Protein AF-A0A972V4W9-F1 (afdb_monomer_lite)

Radius of gyration: 12.93 Å; chains: 1; bounding box: 28×30×31 Å

Structure (mmCIF, N/CA/C/O backbone):
data_AF-A0A972V4W9-F1
#
_entry.id   AF-A0A972V4W9-F1
#
loop_
_atom_site.group_PDB
_atom_site.id
_atom_site.type_symbol
_atom_site.label_atom_id
_atom_site.label_alt_id
_atom_site.label_comp_id
_atom_site.label_asym_id
_atom_site.label_entity_id
_atom_site.label_seq_id
_atom_site.pdbx_PDB_ins_code
_atom_site.Cartn_x
_atom_site.Cartn_y
_atom_site.Cartn_z
_atom_site.occupancy
_atom_site.B_iso_or_equiv
_atom_site.auth_seq_id
_atom_site.auth_comp_id
_atom_site.auth_asym_id
_atom_site.auth_atom_id
_atom_site.pdbx_PDB_model_num
ATOM 1 N N . MET A 1 1 ? -5.064 -9.406 -12.546 1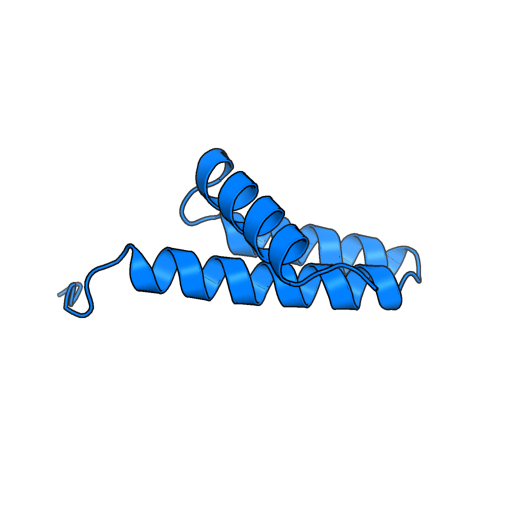.00 61.81 1 MET A N 1
ATOM 2 C CA . MET A 1 1 ? -5.609 -8.182 -11.929 1.00 61.81 1 MET A CA 1
ATOM 3 C C . MET A 1 1 ? -5.891 -8.504 -10.481 1.00 61.81 1 MET A C 1
ATOM 5 O O . MET A 1 1 ? -6.659 -9.425 -10.231 1.00 61.81 1 MET A O 1
ATOM 9 N N . THR A 1 2 ? -5.218 -7.831 -9.558 1.00 77.19 2 THR A N 1
ATOM 10 C CA . THR A 1 2 ? -5.512 -7.933 -8.125 1.00 77.19 2 THR A CA 1
ATOM 11 C C . THR A 1 2 ? -6.922 -7.404 -7.882 1.00 77.19 2 THR A C 1
ATOM 13 O O . THR A 1 2 ? -7.269 -6.355 -8.422 1.00 77.19 2 THR A O 1
ATOM 16 N N . SER A 1 3 ? -7.744 -8.149 -7.145 1.00 90.81 3 SER A N 1
ATOM 17 C CA . SER A 1 3 ? -9.105 -7.719 -6.818 1.00 90.81 3 SER A CA 1
ATOM 18 C C . SER A 1 3 ? -9.064 -6.557 -5.829 1.00 90.81 3 SER A C 1
ATOM 20 O O . SER A 1 3 ? -8.200 -6.538 -4.950 1.00 90.81 3 SER A O 1
ATOM 22 N N . ASP A 1 4 ? -10.028 -5.638 -5.899 1.00 89.69 4 ASP A N 1
ATOM 23 C CA . ASP A 1 4 ? -10.215 -4.604 -4.874 1.00 89.69 4 ASP A CA 1
ATOM 24 C C . ASP A 1 4 ? -10.301 -5.215 -3.468 1.00 89.69 4 ASP A C 1
ATOM 26 O O . ASP A 1 4 ? -9.732 -4.686 -2.519 1.00 89.69 4 ASP A O 1
ATOM 30 N N . LEU A 1 5 ? -10.917 -6.395 -3.326 1.00 92.81 5 LEU A N 1
ATOM 31 C CA . LEU A 1 5 ? -10.977 -7.094 -2.040 1.00 92.81 5 LEU A CA 1
ATOM 32 C C . LEU A 1 5 ? -9.585 -7.446 -1.495 1.00 92.81 5 LEU A C 1
ATOM 34 O O . LEU A 1 5 ? -9.364 -7.353 -0.289 1.00 92.81 5 LEU A O 1
ATOM 38 N N . ASP A 1 6 ? -8.659 -7.852 -2.361 1.00 94.19 6 ASP A N 1
ATOM 39 C CA . ASP A 1 6 ? -7.295 -8.188 -1.951 1.00 94.19 6 ASP A CA 1
ATOM 40 C C . ASP A 1 6 ? -6.515 -6.920 -1.587 1.00 94.19 6 ASP A C 1
ATOM 42 O O . ASP A 1 6 ? -5.805 -6.913 -0.586 1.00 94.19 6 ASP A O 1
ATOM 46 N N . ILE A 1 7 ? -6.736 -5.818 -2.315 1.00 95.75 7 ILE A N 1
ATOM 47 C CA . ILE A 1 7 ? -6.169 -4.498 -1.992 1.00 95.75 7 ILE A CA 1
ATOM 48 C C . ILE A 1 7 ? -6.600 -4.062 -0.586 1.00 95.75 7 ILE A C 1
ATOM 50 O O . ILE A 1 7 ? -5.751 -3.737 0.243 1.00 95.75 7 ILE A O 1
ATOM 54 N N . TYR A 1 8 ? -7.900 -4.115 -0.282 1.00 95.00 8 TYR A N 1
ATOM 55 C CA . TYR A 1 8 ? -8.422 -3.726 1.031 1.00 95.00 8 TYR A CA 1
ATOM 56 C C . TYR A 1 8 ? -8.012 -4.681 2.155 1.00 95.00 8 TYR A C 1
ATOM 58 O O . TYR A 1 8 ? -7.827 -4.246 3.291 1.00 95.00 8 TYR A O 1
ATOM 66 N N . ARG A 1 9 ? -7.849 -5.979 1.867 1.00 95.81 9 ARG A N 1
ATOM 67 C CA . ARG A 1 9 ? -7.316 -6.941 2.843 1.00 95.81 9 ARG A CA 1
ATOM 68 C C . ARG A 1 9 ? -5.880 -6.605 3.215 1.00 95.81 9 ARG A C 1
ATOM 70 O O . ARG A 1 9 ? -5.600 -6.464 4.401 1.00 95.81 9 ARG A O 1
ATOM 77 N N . THR A 1 10 ? -5.014 -6.413 2.223 1.00 96.38 10 THR A N 1
ATOM 78 C CA . THR A 1 10 ? -3.615 -6.043 2.460 1.00 96.38 10 THR A CA 1
ATOM 79 C C . THR A 1 10 ? -3.505 -4.680 3.145 1.00 96.38 10 THR A C 1
ATOM 81 O O . THR A 1 10 ? -2.733 -4.534 4.089 1.00 96.38 10 THR A O 1
ATOM 84 N N . ALA A 1 11 ? -4.321 -3.701 2.743 1.00 96.31 11 ALA A N 1
ATOM 85 C CA . ALA A 1 11 ? -4.391 -2.399 3.402 1.00 96.31 11 ALA A CA 1
ATOM 86 C C . ALA A 1 11 ? -4.758 -2.524 4.891 1.00 96.31 11 ALA A C 1
ATOM 88 O O . ALA A 1 11 ? -4.070 -1.976 5.747 1.00 96.31 11 ALA A O 1
ATOM 89 N N . ASN A 1 12 ? -5.794 -3.300 5.217 1.00 95.38 12 ASN A N 1
ATOM 90 C CA . ASN A 1 12 ? -6.222 -3.526 6.599 1.00 95.38 12 ASN A CA 1
ATOM 91 C C . ASN A 1 12 ? -5.153 -4.263 7.428 1.00 95.38 12 ASN A C 1
ATOM 93 O O . ASN A 1 12 ? -4.935 -3.947 8.594 1.00 95.38 12 ASN A O 1
ATOM 97 N N . GLU A 1 13 ? -4.452 -5.234 6.842 1.00 96.69 13 GLU A N 1
ATOM 98 C CA . GLU A 1 13 ? -3.324 -5.900 7.505 1.00 96.69 13 GLU A CA 1
ATOM 99 C C . GLU A 1 13 ? -2.181 -4.926 7.816 1.00 96.69 13 GLU A C 1
ATOM 101 O O . GLU A 1 13 ? -1.652 -4.949 8.928 1.00 96.69 13 GLU A O 1
ATOM 106 N N . LEU A 1 14 ? -1.846 -4.030 6.882 1.00 96.12 14 LEU A N 1
ATOM 107 C CA . LEU A 1 14 ? -0.829 -2.997 7.089 1.00 96.12 14 LEU A CA 1
ATOM 108 C C . LEU A 1 14 ? -1.240 -1.998 8.173 1.00 96.12 14 LEU A C 1
ATOM 110 O O . LEU A 1 14 ? -0.420 -1.691 9.033 1.00 96.12 14 LEU A O 1
ATOM 114 N N . VAL A 1 15 ? -2.500 -1.553 8.190 1.00 95.38 15 VAL A N 1
ATOM 115 C CA . VAL A 1 15 ? -3.032 -0.687 9.258 1.00 95.38 15 VAL A CA 1
ATOM 116 C C . VAL A 1 15 ? -2.938 -1.375 10.620 1.00 95.38 15 VAL A C 1
ATOM 118 O O . VAL A 1 15 ? -2.489 -0.768 11.585 1.00 95.38 15 VAL A O 1
ATOM 121 N N . LYS A 1 16 ? -3.270 -2.666 10.718 1.00 94.62 16 LYS A N 1
ATOM 122 C CA . LYS A 1 16 ? -3.140 -3.417 11.980 1.00 94.62 16 LYS A CA 1
ATOM 123 C C . LYS A 1 16 ? -1.695 -3.570 12.452 1.00 94.62 16 LYS A C 1
ATOM 125 O O . LYS A 1 16 ? -1.465 -3.640 13.656 1.00 94.62 16 LYS A O 1
ATOM 130 N N . LEU A 1 17 ? -0.747 -3.683 11.523 1.00 95.56 17 LEU A N 1
ATOM 131 C CA . LEU A 1 17 ? 0.662 -3.915 11.839 1.00 95.56 17 LEU A CA 1
ATOM 132 C C . LEU A 1 17 ? 1.422 -2.617 12.144 1.00 95.56 17 LEU A C 1
ATOM 134 O O . LEU A 1 17 ? 2.266 -2.604 13.036 1.00 95.56 17 LEU A O 1
ATOM 138 N N . HIS A 1 18 ? 1.126 -1.549 11.405 1.00 94.12 18 HIS A N 1
ATOM 139 C CA . HIS A 1 18 ? 1.896 -0.304 11.404 1.00 94.12 18 HIS A CA 1
ATOM 140 C C . HIS A 1 18 ? 1.100 0.921 11.875 1.00 94.12 18 HIS A C 1
ATOM 142 O O . HIS A 1 18 ? 1.675 1.995 12.019 1.00 94.12 18 HIS A O 1
ATOM 148 N N . GLY A 1 19 ? -0.204 0.789 12.133 1.00 92.94 19 GLY A N 1
ATOM 149 C CA . GLY A 1 19 ? -1.047 1.894 12.586 1.00 92.94 19 GLY A CA 1
ATOM 150 C C . GLY A 1 19 ? -1.039 3.056 11.596 1.00 92.94 19 GLY A C 1
ATOM 151 O O . GLY A 1 19 ? -1.249 2.855 10.398 1.00 92.94 19 GLY A O 1
ATOM 152 N N . ASP A 1 20 ? -0.765 4.260 12.101 1.00 92.69 20 ASP A N 1
ATOM 153 C CA . ASP A 1 20 ? -0.699 5.500 11.317 1.00 92.69 20 ASP A CA 1
ATOM 154 C C . ASP A 1 20 ? 0.446 5.512 10.288 1.00 92.69 20 ASP A C 1
ATOM 156 O O . ASP A 1 20 ? 0.342 6.210 9.281 1.00 92.69 20 ASP A O 1
ATOM 160 N N . ASP A 1 21 ? 1.489 4.694 10.478 1.00 95.12 21 ASP A N 1
ATOM 161 C CA . ASP A 1 21 ? 2.644 4.606 9.571 1.00 95.12 21 ASP A CA 1
ATOM 162 C C . ASP A 1 21 ? 2.418 3.637 8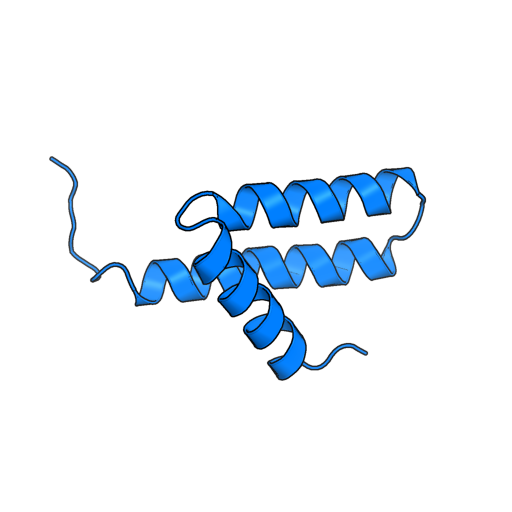.395 1.00 95.12 21 ASP A C 1
ATOM 164 O O . ASP A 1 21 ? 3.232 3.555 7.470 1.00 95.12 21 ASP A O 1
ATOM 168 N N . ALA A 1 22 ? 1.296 2.910 8.374 1.00 96.12 22 ALA A N 1
ATOM 169 C CA . ALA A 1 22 ? 0.935 1.990 7.295 1.00 96.12 22 ALA A CA 1
ATOM 170 C C . ALA A 1 22 ? 1.078 2.553 5.859 1.00 96.12 22 ALA A C 1
ATOM 172 O O . ALA A 1 22 ? 1.641 1.840 5.017 1.00 96.12 22 ALA A O 1
ATOM 173 N N . PRO A 1 23 ? 0.639 3.791 5.529 1.00 95.75 23 PRO A N 1
ATOM 174 C CA . PRO A 1 23 ? 0.795 4.324 4.176 1.00 95.75 23 PRO A CA 1
ATOM 175 C C . PRO A 1 23 ? 2.268 4.550 3.807 1.00 95.75 23 PRO A C 1
ATOM 177 O O . PRO A 1 23 ? 2.632 4.352 2.648 1.00 95.75 23 PRO A O 1
ATOM 180 N N . ILE A 1 24 ? 3.137 4.872 4.774 1.00 96.19 24 ILE A N 1
ATOM 181 C CA . ILE A 1 24 ? 4.583 5.035 4.550 1.00 96.19 24 ILE A CA 1
ATOM 182 C C . ILE A 1 24 ? 5.196 3.689 4.155 1.00 96.19 24 ILE A C 1
ATOM 184 O O . ILE A 1 24 ? 5.896 3.596 3.148 1.00 96.19 24 ILE A O 1
ATOM 188 N N . HIS A 1 25 ? 4.876 2.623 4.891 1.00 96.75 25 HIS A N 1
ATOM 189 C CA . HIS A 1 25 ? 5.363 1.277 4.581 1.00 96.75 25 HIS A CA 1
ATOM 190 C C . HIS A 1 25 ? 4.885 0.778 3.209 1.00 96.75 25 HIS A C 1
ATOM 192 O O . HIS A 1 25 ? 5.657 0.169 2.465 1.00 96.75 25 HIS A O 1
ATOM 198 N N . ALA A 1 26 ? 3.633 1.063 2.842 1.00 97.31 26 ALA A N 1
ATOM 199 C CA . ALA A 1 26 ? 3.109 0.719 1.524 1.00 97.31 26 ALA A CA 1
ATOM 200 C C . ALA A 1 26 ? 3.781 1.521 0.395 1.00 97.31 26 ALA A C 1
ATOM 202 O O . ALA A 1 26 ? 4.097 0.954 -0.654 1.00 97.31 26 ALA A O 1
ATOM 203 N N . ALA A 1 27 ? 4.050 2.811 0.615 1.00 96.94 27 ALA A N 1
ATOM 204 C CA . ALA A 1 27 ? 4.759 3.659 -0.340 1.00 96.94 27 ALA A CA 1
ATOM 205 C C . ALA A 1 27 ? 6.209 3.193 -0.551 1.00 96.94 27 ALA A C 1
ATOM 207 O O . ALA A 1 27 ? 6.640 3.062 -1.693 1.00 96.94 27 ALA A O 1
ATOM 208 N N . MET A 1 28 ? 6.920 2.822 0.521 1.00 97.62 28 MET A N 1
ATOM 209 C CA . MET A 1 28 ? 8.270 2.252 0.420 1.00 97.62 28 MET A CA 1
ATOM 210 C C . MET A 1 28 ? 8.297 0.997 -0.460 1.00 97.62 28 MET A C 1
ATOM 212 O O . MET A 1 28 ? 9.170 0.855 -1.310 1.00 97.62 28 MET A O 1
ATOM 216 N N . ARG A 1 29 ? 7.309 0.101 -0.328 1.00 96.75 29 ARG A N 1
ATOM 217 C CA . ARG A 1 29 ? 7.209 -1.077 -1.207 1.00 96.75 29 ARG A CA 1
ATOM 218 C C . ARG A 1 29 ? 6.904 -0.716 -2.657 1.00 96.75 29 ARG A C 1
ATOM 220 O O . ARG A 1 29 ? 7.384 -1.406 -3.554 1.00 96.75 29 ARG A O 1
ATOM 227 N N . ALA A 1 30 ? 6.133 0.342 -2.904 1.00 97.19 30 ALA A N 1
ATOM 228 C CA . ALA A 1 30 ? 5.914 0.845 -4.258 1.00 97.19 30 ALA A CA 1
ATOM 229 C C . ALA A 1 30 ? 7.216 1.379 -4.884 1.00 97.19 30 ALA A C 1
ATOM 231 O O . ALA A 1 30 ? 7.460 1.140 -6.069 1.00 97.19 30 ALA A O 1
ATOM 232 N N . ASP A 1 31 ? 8.056 2.051 -4.095 1.00 97.38 31 ASP A N 1
ATOM 233 C CA . ASP A 1 31 ? 9.359 2.559 -4.533 1.00 97.38 31 ASP A CA 1
ATOM 234 C C . ASP A 1 31 ? 10.359 1.425 -4.789 1.00 97.38 31 ASP A C 1
ATOM 236 O O . ASP A 1 31 ? 11.000 1.406 -5.834 1.00 97.38 31 ASP A O 1
ATOM 240 N N . GLU A 1 32 ? 10.420 0.409 -3.926 1.00 97.75 32 GLU A N 1
ATOM 241 C CA . GLU A 1 32 ? 11.268 -0.772 -4.157 1.00 97.75 32 GLU A CA 1
ATOM 242 C C . GLU A 1 32 ? 10.899 -1.507 -5.460 1.00 97.75 32 GLU A C 1
ATOM 244 O O . GLU A 1 32 ? 11.766 -1.990 -6.191 1.00 97.75 32 GLU A O 1
ATOM 249 N N . LEU A 1 33 ? 9.604 -1.579 -5.789 1.00 97.06 33 LEU A N 1
ATOM 250 C CA . LEU A 1 33 ? 9.141 -2.167 -7.050 1.00 97.06 33 LEU A CA 1
ATOM 251 C C . LEU A 1 33 ? 9.479 -1.283 -8.249 1.00 97.06 33 LEU A C 1
ATOM 253 O O . LEU A 1 33 ? 9.824 -1.802 -9.310 1.00 97.06 33 LEU A O 1
ATOM 257 N N . LEU A 1 34 ? 9.447 0.041 -8.080 1.00 96.44 34 LEU A N 1
ATOM 258 C CA . LEU A 1 34 ? 9.929 0.971 -9.095 1.00 96.44 34 LEU A CA 1
ATOM 259 C C . LEU A 1 34 ? 11.420 0.759 -9.379 1.00 96.44 34 LEU A C 1
ATOM 261 O O . LEU A 1 34 ? 11.802 0.685 -10.545 1.00 96.44 34 LEU A O 1
ATOM 265 N N . GLU A 1 35 ? 12.243 0.633 -8.338 1.00 97.56 35 GLU A N 1
ATOM 266 C CA . GLU A 1 35 ? 13.680 0.363 -8.467 1.00 97.56 35 GLU A CA 1
ATOM 267 C C . GLU A 1 35 ? 13.954 -0.988 -9.142 1.00 97.56 35 GLU A C 1
ATOM 269 O O . GLU A 1 35 ? 14.889 -1.111 -9.934 1.00 97.56 35 GLU A O 1
ATOM 274 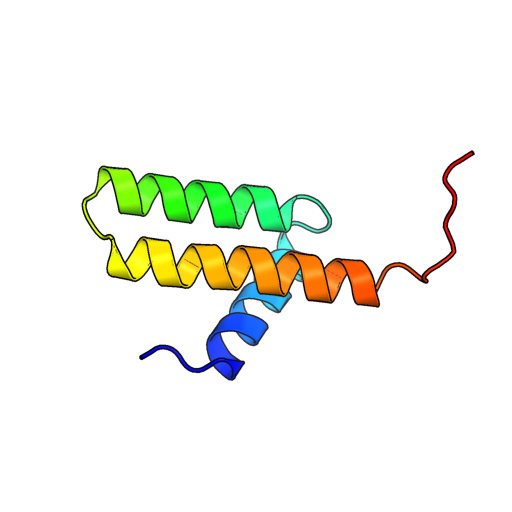N N . ALA A 1 36 ? 13.097 -1.983 -8.901 1.00 97.19 36 ALA A N 1
ATOM 275 C CA . ALA A 1 36 ? 13.143 -3.281 -9.572 1.00 97.19 36 ALA A CA 1
ATOM 276 C C . ALA A 1 36 ? 12.603 -3.262 -11.020 1.00 97.19 36 ALA A C 1
ATOM 278 O O . ALA A 1 36 ? 12.714 -4.265 -11.727 1.00 97.19 36 ALA A O 1
ATOM 279 N N . GLY A 1 37 ? 12.019 -2.147 -11.475 1.00 97.69 37 GLY A N 1
ATOM 280 C CA . GLY A 1 37 ? 11.399 -2.011 -12.796 1.00 97.69 37 GLY A CA 1
ATOM 281 C C . GLY A 1 37 ? 9.997 -2.624 -12.914 1.00 97.69 37 GLY A C 1
ATOM 282 O O . GLY A 1 37 ? 9.454 -2.690 -14.018 1.00 97.69 37 GLY A O 1
ATOM 283 N N . ASP A 1 38 ? 9.392 -3.049 -11.804 1.00 97.69 38 ASP A N 1
ATOM 284 C CA . ASP A 1 38 ? 8.040 -3.607 -11.755 1.00 97.69 38 ASP A CA 1
ATOM 285 C C . ASP A 1 38 ? 6.986 -2.498 -11.601 1.00 97.69 38 ASP A C 1
ATOM 287 O O . ASP A 1 38 ? 6.524 -2.147 -10.509 1.00 97.69 38 ASP A O 1
ATOM 291 N N . LEU A 1 39 ? 6.600 -1.922 -12.740 1.00 95.69 39 LEU A N 1
ATOM 292 C CA . LEU A 1 39 ? 5.600 -0.856 -12.801 1.00 95.69 39 LEU A CA 1
ATOM 293 C C . LEU A 1 39 ? 4.180 -1.346 -12.477 1.00 95.69 39 LEU A C 1
ATOM 295 O O . LEU A 1 39 ? 3.392 -0.581 -11.915 1.00 95.69 39 LEU A O 1
ATOM 299 N N . ASP A 1 40 ? 3.856 -2.600 -12.798 1.00 95.44 40 ASP A N 1
ATOM 300 C CA . ASP A 1 40 ? 2.555 -3.201 -12.487 1.00 95.44 40 ASP A CA 1
ATOM 301 C C . ASP A 1 40 ? 2.417 -3.434 -10.979 1.00 95.44 40 ASP A C 1
ATOM 303 O O . ASP A 1 40 ? 1.407 -3.059 -10.373 1.00 95.44 40 ASP A O 1
ATOM 307 N N . GLY A 1 41 ? 3.464 -3.972 -10.351 1.00 95.19 41 GLY A N 1
ATOM 308 C CA . GLY A 1 41 ? 3.561 -4.121 -8.906 1.00 95.19 41 GLY A CA 1
ATOM 309 C C . GLY A 1 41 ? 3.456 -2.776 -8.193 1.00 95.19 41 GLY A C 1
ATOM 310 O O . GLY A 1 41 ? 2.625 -2.620 -7.294 1.00 95.19 41 GLY A O 1
ATOM 311 N N . LYS A 1 42 ? 4.215 -1.766 -8.639 1.00 96.94 42 LYS A N 1
ATOM 312 C CA . LYS A 1 42 ? 4.099 -0.392 -8.124 1.00 96.94 42 LYS A CA 1
ATOM 313 C C . LYS A 1 42 ? 2.657 0.114 -8.189 1.00 96.94 42 LYS A C 1
ATOM 315 O O . LYS A 1 42 ? 2.152 0.658 -7.209 1.00 96.94 42 LYS A O 1
ATOM 320 N N . ALA A 1 43 ? 1.978 -0.060 -9.324 1.00 95.81 43 ALA A N 1
ATOM 321 C CA . ALA A 1 43 ? 0.607 0.414 -9.499 1.00 95.81 43 ALA A CA 1
ATOM 322 C C . ALA A 1 43 ? -0.377 -0.256 -8.525 1.00 95.81 43 ALA A C 1
ATOM 324 O O . ALA A 1 43 ? -1.312 0.393 -8.055 1.00 95.81 43 ALA A O 1
ATOM 325 N N . VAL A 1 44 ? -0.169 -1.533 -8.190 1.00 96.81 44 VAL A N 1
ATOM 326 C CA . VAL A 1 44 ? -0.950 -2.223 -7.151 1.00 96.81 44 VAL A CA 1
ATOM 327 C C . VAL A 1 44 ? -0.665 -1.631 -5.770 1.00 96.81 44 VAL A C 1
ATOM 329 O O . VAL A 1 44 ? -1.608 -1.314 -5.047 1.00 96.81 44 VAL A O 1
ATOM 332 N N . TRP A 1 45 ? 0.601 -1.414 -5.415 1.00 97.25 45 TRP A N 1
ATOM 333 C CA . TRP A 1 45 ? 0.962 -0.858 -4.107 1.00 97.25 45 TRP A CA 1
ATOM 334 C C . TRP A 1 45 ? 0.485 0.582 -3.905 1.00 97.25 45 TRP A C 1
ATOM 336 O O . TRP A 1 45 ? 0.030 0.919 -2.818 1.00 97.25 45 TRP A O 1
ATOM 346 N N . LEU A 1 46 ? 0.452 1.404 -4.956 1.00 96.62 46 LEU A N 1
ATOM 347 C CA . LEU A 1 46 ? -0.158 2.736 -4.887 1.00 96.62 46 LEU A CA 1
ATOM 348 C C . LEU A 1 46 ? -1.669 2.687 -4.611 1.00 96.62 46 LEU A C 1
ATOM 350 O O . LEU A 1 46 ? -2.192 3.552 -3.913 1.00 96.62 46 LEU A O 1
ATOM 354 N N . ARG A 1 47 ? -2.380 1.669 -5.112 1.00 97.06 47 ARG A N 1
ATOM 355 C CA . ARG A 1 47 ? -3.794 1.460 -4.756 1.00 97.06 47 ARG A CA 1
ATOM 356 C C . ARG A 1 47 ? -3.957 1.008 -3.306 1.00 97.06 47 ARG A C 1
ATOM 358 O O . ARG A 1 47 ? -4.921 1.400 -2.660 1.00 97.06 47 ARG A O 1
ATOM 365 N N . ILE A 1 48 ? -3.013 0.220 -2.787 1.00 97.19 48 ILE A N 1
ATOM 366 C CA . ILE A 1 48 ? -2.989 -0.175 -1.371 1.00 97.19 48 ILE A CA 1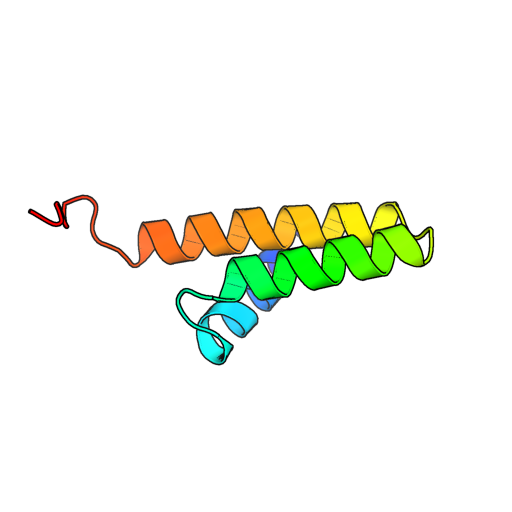
ATOM 367 C C . ILE A 1 48 ? -2.780 1.054 -0.478 1.00 97.19 48 ILE A C 1
ATOM 369 O O . ILE A 1 48 ? -3.495 1.184 0.508 1.00 97.19 48 ILE A O 1
ATOM 373 N N . VAL A 1 49 ? -1.888 1.985 -0.845 1.00 97.62 49 VAL A N 1
ATOM 374 C CA . VAL A 1 49 ? -1.717 3.267 -0.128 1.00 97.62 49 VAL A CA 1
ATOM 375 C C . VAL A 1 49 ? -3.048 4.021 -0.037 1.00 97.62 49 VAL A C 1
ATOM 377 O O . VAL A 1 49 ? -3.467 4.377 1.059 1.00 97.62 49 VAL A O 1
ATOM 380 N N . GLN A 1 50 ? -3.761 4.185 -1.156 1.00 96.25 50 GLN A N 1
ATOM 381 C CA . GLN A 1 50 ? -5.065 4.867 -1.164 1.00 96.25 50 GLN A CA 1
ATOM 382 C C . GLN A 1 50 ? -6.107 4.153 -0.291 1.00 96.25 50 GLN A C 1
ATOM 384 O O . GLN A 1 50 ? -6.856 4.795 0.442 1.00 96.25 50 GLN A O 1
ATOM 389 N N . ALA A 1 51 ? -6.144 2.819 -0.329 1.00 96.31 51 ALA A N 1
ATOM 390 C CA . ALA A 1 51 ? -7.053 2.040 0.508 1.00 96.31 51 ALA A CA 1
ATOM 391 C C . ALA A 1 51 ? -6.721 2.173 2.006 1.00 96.31 51 ALA A C 1
ATOM 393 O O . ALA A 1 51 ? -7.633 2.217 2.828 1.00 96.31 51 ALA A O 1
ATOM 394 N N . ILE A 1 52 ? -5.438 2.270 2.372 1.00 96.38 52 ILE A N 1
ATOM 395 C CA . ILE A 1 52 ? -5.006 2.540 3.751 1.00 96.38 52 ILE A CA 1
ATOM 396 C C . ILE A 1 52 ? -5.510 3.911 4.210 1.00 96.38 52 ILE A C 1
ATOM 398 O O . ILE A 1 52 ? -6.101 4.009 5.284 1.00 96.38 52 ILE A O 1
ATOM 402 N N . GLU A 1 53 ? -5.320 4.949 3.395 1.00 94.31 53 GLU A N 1
ATOM 403 C CA . GLU A 1 53 ? -5.784 6.305 3.707 1.00 94.31 53 GLU A CA 1
ATOM 404 C C . GLU A 1 53 ? -7.309 6.352 3.887 1.00 94.31 53 GLU A C 1
ATOM 406 O O . GLU A 1 53 ? -7.798 6.999 4.815 1.00 94.31 53 GLU A O 1
ATOM 411 N N . GLU A 1 54 ? -8.067 5.623 3.059 1.00 94.12 54 GLU A N 1
ATOM 412 C CA . GLU A 1 54 ? -9.523 5.500 3.203 1.00 94.12 54 GLU A CA 1
ATOM 413 C C . GLU A 1 54 ? -9.909 4.807 4.518 1.00 94.12 54 GLU A C 1
ATOM 415 O O . GLU A 1 54 ? -10.797 5.283 5.230 1.00 94.12 54 GLU A O 1
ATOM 420 N N . LEU A 1 55 ? -9.246 3.699 4.866 1.00 92.31 55 LEU A N 1
ATOM 421 C CA . LEU A 1 55 ? -9.508 2.968 6.110 1.00 92.31 55 LEU A CA 1
ATOM 422 C C . LEU A 1 55 ? -9.212 3.836 7.340 1.00 92.31 55 LEU A C 1
ATOM 424 O O . LEU A 1 55 ? -10.083 4.006 8.190 1.00 92.31 55 LEU A O 1
ATOM 428 N N . GLN A 1 56 ? -8.041 4.471 7.389 1.00 90.00 56 GLN A N 1
ATOM 429 C CA . GLN A 1 56 ? -7.658 5.354 8.493 1.00 90.00 56 GLN A CA 1
ATOM 430 C C . GLN A 1 56 ? -8.538 6.609 8.587 1.00 90.00 56 GLN A C 1
ATOM 432 O O . GLN A 1 56 ? -8.761 7.130 9.681 1.00 90.00 56 GLN A O 1
ATOM 437 N N . SER A 1 57 ? -9.035 7.122 7.457 1.00 88.56 57 SER A N 1
ATOM 438 C CA . SER A 1 57 ? -9.976 8.251 7.445 1.00 88.56 57 SER A CA 1
ATOM 439 C C . SER A 1 57 ? -11.369 7.852 7.924 1.00 88.56 57 SER A C 1
ATOM 441 O O . SER A 1 57 ? -12.068 8.679 8.490 1.00 88.56 57 SER A O 1
ATOM 443 N N . ARG A 1 58 ? -11.780 6.592 7.733 1.00 82.81 58 ARG A N 1
ATOM 444 C CA . ARG A 1 58 ? -13.033 6.058 8.290 1.00 82.81 58 ARG A CA 1
ATOM 445 C C . ARG A 1 58 ? -12.942 5.770 9.784 1.00 82.81 58 ARG A 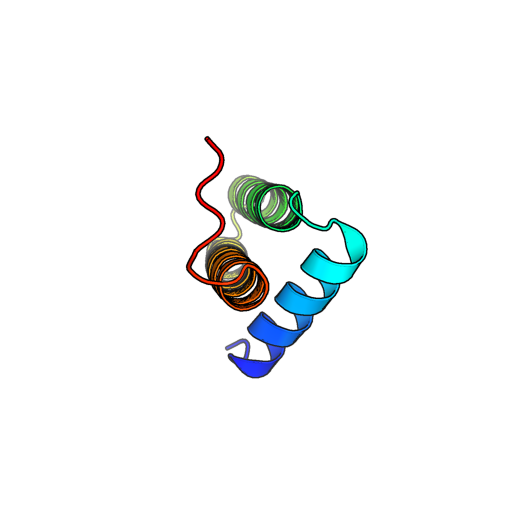C 1
ATOM 447 O O . ARG A 1 58 ? -13.942 5.886 10.486 1.00 82.81 58 ARG A O 1
ATOM 454 N N . GLU A 1 59 ? -11.773 5.346 10.258 1.00 72.31 59 GLU A N 1
ATOM 455 C CA . GLU A 1 59 ? -11.544 5.045 11.674 1.00 72.31 59 GLU A CA 1
ATOM 456 C C . GLU A 1 59 ? -11.371 6.309 12.520 1.00 72.31 59 GLU A C 1
ATOM 458 O O . GLU A 1 59 ? -11.788 6.338 13.680 1.00 72.31 59 GLU A O 1
ATOM 463 N N . ARG A 1 60 ? -10.811 7.378 11.946 1.00 65.06 60 ARG A N 1
ATOM 464 C CA . ARG A 1 60 ? -10.804 8.694 12.585 1.00 65.06 60 ARG A CA 1
ATOM 465 C C . ARG A 1 60 ? -12.175 9.344 12.388 1.00 65.06 60 ARG A C 1
ATOM 467 O O . ARG A 1 60 ? -12.536 9.621 11.251 1.00 65.06 60 ARG A O 1
ATOM 474 N N . PRO A 1 61 ? -12.958 9.610 13.450 1.00 56.56 61 PRO A N 1
ATOM 475 C CA . PRO A 1 61 ? -14.215 10.324 13.285 1.00 56.56 61 PRO A CA 1
ATOM 476 C C . PRO A 1 61 ? -13.945 11.678 12.620 1.00 56.56 61 PRO A C 1
ATOM 478 O O . PRO A 1 61 ? -13.044 12.410 13.040 1.00 56.56 61 PRO A O 1
ATOM 481 N N . GLU A 1 62 ? -14.726 11.990 11.583 1.00 54.12 62 GLU A N 1
ATOM 482 C CA . GLU A 1 62 ? -14.771 13.290 10.909 1.00 54.12 62 GLU A CA 1
ATOM 483 C C . GLU A 1 62 ? -15.110 14.375 11.953 1.00 54.12 62 GLU A C 1
ATOM 485 O O . GLU A 1 62 ? -16.275 14.657 12.219 1.00 54.12 62 GLU A O 1
ATOM 490 N N . GLY A 1 63 ? -14.104 14.911 12.649 1.00 52.88 63 GLY A N 1
ATOM 491 C CA . GLY A 1 63 ? -14.318 15.837 13.767 1.00 52.88 63 GLY A CA 1
ATOM 492 C C . GLY A 1 63 ? -13.226 15.894 14.835 1.00 52.88 63 GLY A C 1
ATOM 493 O O . GLY A 1 63 ? -13.332 16.715 15.742 1.00 52.88 63 GLY A O 1
ATOM 494 N N . ALA A 1 64 ? -12.165 15.087 14.759 1.00 52.50 64 ALA A N 1
ATOM 495 C CA . ALA A 1 64 ? -10.974 15.334 15.572 1.00 52.50 64 ALA A CA 1
ATOM 496 C C . ALA A 1 64 ? -10.157 16.500 14.976 1.00 52.50 64 ALA A C 1
ATOM 498 O O . ALA A 1 64 ? -9.092 16.300 14.396 1.00 52.50 64 ALA A O 1
ATOM 499 N N . GLU A 1 65 ? -10.681 17.724 15.097 1.00 50.81 65 GLU A N 1
ATOM 500 C CA . GLU A 1 65 ? -9.860 18.933 15.043 1.00 50.81 65 GLU A CA 1
ATOM 501 C C . GLU A 1 65 ? -8.804 18.815 16.149 1.00 50.81 65 GLU A C 1
ATOM 503 O O . GLU A 1 65 ? -9.107 18.880 17.341 1.00 50.81 65 GLU A O 1
ATOM 508 N N . VAL A 1 66 ? -7.552 18.585 15.758 1.00 55.91 66 VAL A N 1
ATOM 509 C CA . VAL A 1 66 ? -6.416 18.774 16.657 1.00 55.91 66 VAL A CA 1
ATOM 510 C C . VAL A 1 66 ? -6.176 20.283 16.752 1.00 55.91 66 VAL A C 1
ATOM 512 O O . VAL A 1 66 ? -5.707 20.907 15.801 1.00 55.91 66 VAL A O 1
ATOM 515 N N . HIS A 1 67 ? -6.636 20.865 17.862 1.00 40.47 67 HIS A N 1
ATOM 516 C CA . HIS A 1 67 ? -6.412 22.259 18.258 1.00 40.47 67 HIS A CA 1
ATOM 517 C C .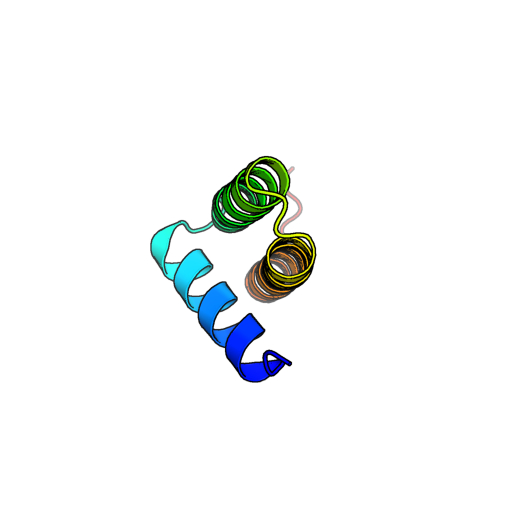 HIS A 1 67 ? -4.926 22.615 18.383 1.00 40.47 67 HIS A C 1
ATOM 519 O O . HIS A 1 67 ? -4.140 21.739 18.815 1.00 40.47 67 HIS A O 1
#

Sequence (67 aa):
MTSDLDIYRTANELVKLHGDDAPIHAAMRADELLEAGDLDGKAVWLRIVQAIEELQSRERPEGAEVH

Secondary structure (DSSP, 8-state):
---HHHHHHHHHHHHHHHGGGHHHHHHHHHHHHHHTT-HHHHHHHHHHHHHHHHHHHHHS-TT----

Foldseek 3Di:
DDDPVNLLVVLVVLCVVPPPCSLVVLQVQLVVCVVVVNPVSSVSSVSSSVSNVVVNCVVPPPDPPPD

pLDDT: mean 89.21, std 14.55, range [40.47, 97.75]